Protein AF-A0A7J2HQF1-F1 (afdb_monomer)

Radius of gyration: 16.17 Å; Cα contacts (8 Å, |Δi|>4): 144; chains: 1; bounding box: 38×38×39 Å

Nearest PDB structures (foldseek):
  6wmv-assembly1_A  TM=8.215E-01  e=2.678E-03  Archaeoglobus fulgidus
  5d92-assembly1_A  TM=7.766E-01  e=4.756E-03  Archaeoglobus fulgidus DSM 4304
  6h5a-assembly1_B  TM=7.978E-01  e=8.050E-03  Mycobacterium tuberculosis H37Rv
  6h59-assembly1_A  TM=7.478E-01  e=4.989E-03  Mycobacterium tuberculosis H37Rv
  6h53-assembly1_A  TM=6.686E-01  e=1.238E-02  Mycobacterium tuberculosis H37Rv

Sequence (162 aa):
MLSRMRKVIYKHIDPLIGAVARMIPYPNIITILGLIFAIILAIISKLSTNYVLILVLYVLSAVADIMDGAVARRLEKTSVKGSFLDSICDRISDILYVFVLLNIGILGIDELMLIIMGTYLISYTRAKAESLGISMESIGLMERAERTLVILIMIILKMILI

pLDDT: mean 93.3, std 7.55, range [60.88, 98.75]

Solvent-accessible surface area (backbone atoms only — not comparable to full-atom values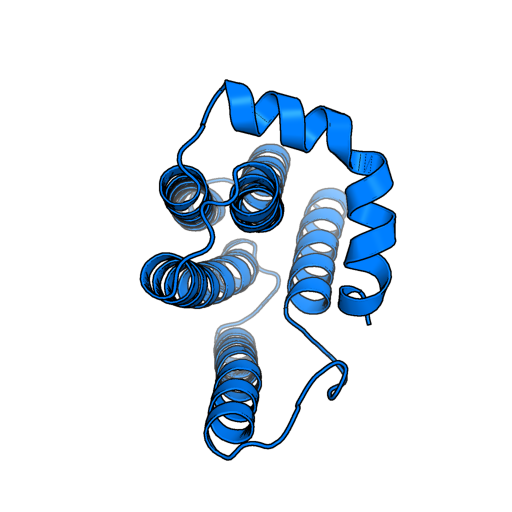): 8782 Å² total; per-residue (Å²): 108,66,74,77,44,45,69,62,52,47,66,74,44,39,70,55,44,53,51,47,34,72,77,53,78,46,32,66,56,35,38,52,51,15,37,51,29,28,52,52,30,36,55,44,29,63,77,48,87,56,49,67,61,41,50,51,30,48,50,51,17,58,48,24,58,59,40,18,61,48,29,14,60,74,68,72,61,72,45,72,69,52,56,52,49,47,53,53,43,48,58,52,34,54,48,31,57,53,48,28,37,38,49,68,66,77,39,56,72,69,58,44,52,52,52,49,50,50,56,48,51,56,56,48,54,46,56,52,36,46,74,70,73,39,85,53,83,85,65,74,97,70,54,70,68,55,52,53,50,50,52,52,50,53,53,53,50,52,57,73,77,106

Secondary structure (DSSP, 8-state):
-HHHHHHHHHHHHHHHHHHHHHH---HHHHHHHHHHHHHHHHHHHHH---HHHHHHHHHHHHHHHHHH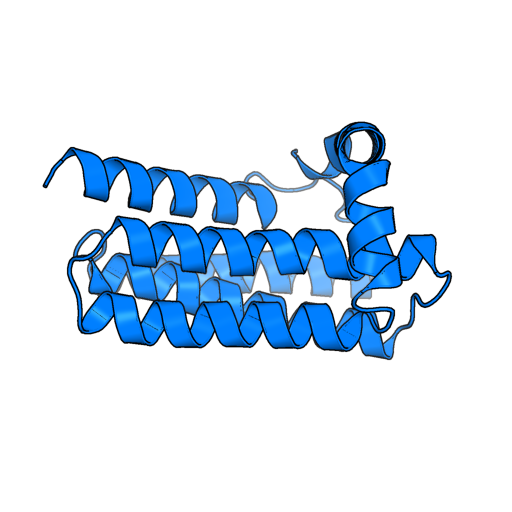HHHHHHTT---HHHHHHHHHHHHHHHHHHHHHHHHTTSS-HHHHHHHHHHHHHHHHHHHHHHHTT---TT-SS--HHHHHHHHHHHHHHHHH--

Mean predicted aligned error: 3.7 Å

Foldseek 3Di:
DVLVCLVVVCVVCVVVLVVCCVVPVALLVLLVVLLVLLVVLLVCLQVDPPLVSNLVSLVSSVVSLSNSVSSCVVNVNDDPVSVVSSLVSLLSSLLSLLSSCVSLPNDDPVVSVVSNVVSVCVSVVQVVCVVVVHHCVPPDDDDSVNSSVVSSVSSVVSNVVD

Structure (mmCIF, N/CA/C/O backbone):
data_AF-A0A7J2HQF1-F1
#
_entry.id   AF-A0A7J2HQF1-F1
#
loop_
_atom_site.group_PDB
_atom_site.id
_atom_site.type_symbol
_atom_site.label_atom_id
_atom_site.label_alt_id
_atom_site.label_comp_id
_atom_site.label_asym_id
_atom_site.label_entity_id
_atom_site.label_seq_id
_atom_site.pdbx_PDB_ins_code
_atom_site.Cartn_x
_atom_site.Cartn_y
_atom_site.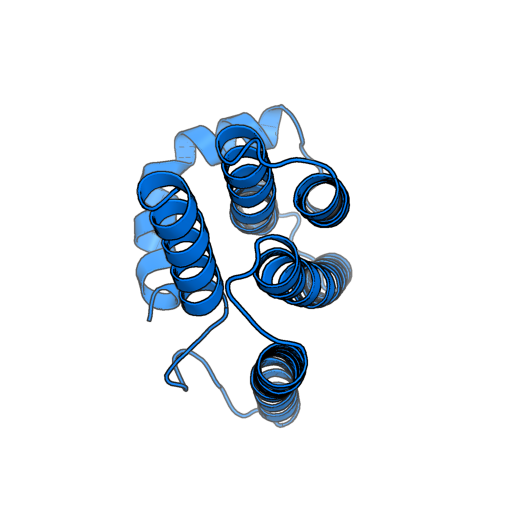Cartn_z
_atom_site.occupancy
_atom_site.B_iso_or_equiv
_atom_site.auth_seq_id
_atom_site.auth_comp_id
_atom_site.auth_asym_id
_atom_site.auth_atom_id
_atom_site.pdbx_PDB_model_nu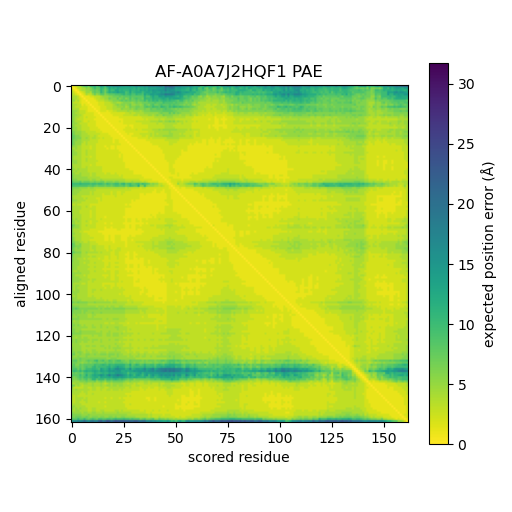m
ATOM 1 N N . MET A 1 1 ? -6.905 -9.315 -10.953 1.00 60.88 1 MET A N 1
ATOM 2 C CA . MET A 1 1 ? -7.981 -8.820 -11.863 1.00 60.88 1 MET A CA 1
ATOM 3 C C . MET A 1 1 ? -7.826 -7.323 -12.132 1.00 60.88 1 MET A C 1
ATOM 5 O O . MET A 1 1 ? -7.907 -6.895 -13.283 1.00 60.88 1 MET A O 1
ATOM 9 N N . LEU A 1 2 ? -7.511 -6.538 -11.097 1.00 66.06 2 LEU A N 1
ATOM 10 C CA . LEU A 1 2 ? -7.183 -5.109 -11.208 1.00 66.06 2 LEU A CA 1
ATOM 11 C C . LEU A 1 2 ? -5.873 -4.843 -11.972 1.00 66.06 2 LEU A C 1
ATOM 13 O O . LEU A 1 2 ? -5.746 -3.829 -12.660 1.00 66.06 2 LEU A O 1
ATOM 17 N N . SER A 1 3 ? -4.931 -5.787 -11.940 1.00 66.25 3 SER A N 1
ATOM 18 C CA . SER A 1 3 ? -3.686 -5.763 -12.724 1.00 66.25 3 SER A CA 1
ATOM 19 C C . SER A 1 3 ? -3.914 -5.547 -14.228 1.00 66.25 3 SER A C 1
ATOM 21 O O . SER A 1 3 ? -3.190 -4.772 -14.855 1.00 66.25 3 SER A O 1
ATOM 23 N N . ARG A 1 4 ? -4.977 -6.129 -14.802 1.00 69.50 4 ARG A N 1
ATOM 24 C CA . ARG A 1 4 ? -5.353 -5.954 -16.220 1.00 69.50 4 ARG A CA 1
ATOM 25 C C . ARG A 1 4 ? -5.863 -4.547 -16.534 1.00 69.50 4 ARG A C 1
ATOM 27 O O . ARG A 1 4 ? -5.687 -4.055 -17.647 1.00 69.50 4 ARG A O 1
ATOM 34 N N . MET A 1 5 ? -6.452 -3.874 -15.547 1.00 74.81 5 MET A N 1
ATOM 35 C CA . MET A 1 5 ? -6.968 -2.510 -15.681 1.00 74.81 5 MET A CA 1
ATOM 36 C C . MET A 1 5 ? -5.880 -1.445 -15.506 1.00 74.81 5 MET A C 1
ATOM 38 O O . MET A 1 5 ? -6.120 -0.282 -15.826 1.00 74.81 5 MET A O 1
ATOM 42 N N . ARG A 1 6 ? -4.669 -1.819 -15.064 1.00 77.81 6 ARG A N 1
ATOM 43 C CA . ARG A 1 6 ? -3.563 -0.889 -14.773 1.00 77.81 6 ARG A CA 1
ATOM 44 C C . ARG A 1 6 ? -3.281 0.082 -15.921 1.00 77.81 6 ARG A C 1
ATOM 46 O O . ARG A 1 6 ? -3.139 1.274 -15.678 1.00 77.81 6 ARG A O 1
ATOM 53 N N . LYS A 1 7 ? -3.264 -0.399 -17.171 1.00 78.19 7 LYS A N 1
ATOM 54 C CA . LYS A 1 7 ? -3.051 0.451 -18.362 1.00 78.19 7 LYS A CA 1
ATOM 55 C C . LYS A 1 7 ? -4.144 1.512 -18.521 1.00 78.19 7 LYS A C 1
ATOM 57 O O . LYS A 1 7 ? -3.844 2.665 -18.816 1.00 78.19 7 LYS A O 1
ATOM 62 N N . VAL A 1 8 ? -5.402 1.126 -18.305 1.00 83.00 8 VAL A N 1
ATOM 63 C CA . VAL A 1 8 ? -6.553 2.035 -18.394 1.00 83.00 8 VAL A CA 1
ATOM 64 C C . VAL A 1 8 ? -6.503 3.056 -17.263 1.00 83.00 8 VAL A C 1
ATOM 66 O O . VAL A 1 8 ? -6.653 4.247 -17.521 1.00 83.00 8 VAL A O 1
ATOM 69 N N . ILE A 1 9 ? -6.231 2.614 -16.033 1.00 83.38 9 ILE A N 1
ATOM 70 C CA . ILE A 1 9 ? -6.111 3.489 -14.861 1.00 83.38 9 ILE A CA 1
ATOM 71 C C . ILE A 1 9 ? -5.013 4.526 -15.098 1.00 83.38 9 ILE A C 1
ATOM 73 O O . ILE A 1 9 ? -5.267 5.721 -14.978 1.00 83.38 9 ILE A O 1
ATOM 77 N N . TYR A 1 10 ? -3.825 4.089 -15.523 1.00 86.00 10 TYR A N 1
ATOM 78 C CA . TYR A 1 10 ? -2.675 4.967 -15.757 1.00 86.00 10 TYR A CA 1
ATOM 79 C C . TYR A 1 10 ? -2.941 6.034 -16.805 1.00 86.00 10 TYR A C 1
ATOM 81 O O . TYR A 1 10 ? -2.519 7.166 -16.617 1.00 86.00 10 TYR A O 1
ATOM 89 N N . LYS A 1 11 ? -3.707 5.717 -17.852 1.00 87.31 11 LYS A N 1
ATOM 90 C CA . LYS A 1 11 ? -4.120 6.717 -18.839 1.00 87.31 11 LYS A CA 1
ATOM 91 C C . LYS A 1 11 ? -4.944 7.850 -18.213 1.00 87.31 11 LYS A C 1
ATOM 93 O O . LYS A 1 11 ? -4.767 9.000 -18.593 1.00 87.31 11 LYS A O 1
ATOM 98 N N . HIS A 1 12 ? -5.826 7.538 -17.264 1.00 90.31 12 HIS A N 1
ATOM 99 C CA . HIS A 1 12 ? -6.674 8.542 -16.613 1.00 90.31 12 HIS A CA 1
ATOM 100 C C . HIS A 1 12 ? -5.917 9.356 -15.559 1.00 90.31 12 HIS A C 1
ATOM 102 O O . HIS A 1 12 ? -6.197 10.539 -15.386 1.00 90.31 12 HIS A O 1
ATOM 108 N N . ILE A 1 13 ? -4.942 8.747 -14.879 1.00 91.56 13 ILE A N 1
ATOM 109 C CA . ILE A 1 13 ? -4.143 9.419 -13.843 1.00 91.56 13 ILE A CA 1
ATOM 110 C C . ILE A 1 13 ? -2.803 9.966 -14.363 1.00 91.56 13 ILE A C 1
ATOM 112 O O . ILE A 1 13 ? -2.002 10.454 -13.569 1.00 91.56 13 ILE A O 1
ATOM 116 N N . ASP A 1 14 ? -2.541 9.929 -15.673 1.00 93.06 14 ASP A N 1
ATOM 117 C CA . ASP A 1 14 ? -1.268 10.376 -16.262 1.00 93.06 14 ASP A CA 1
ATOM 118 C C . ASP A 1 14 ? -0.878 11.823 -15.901 1.00 93.06 14 ASP A C 1
ATOM 120 O O . ASP A 1 14 ? 0.284 12.047 -15.545 1.00 93.06 14 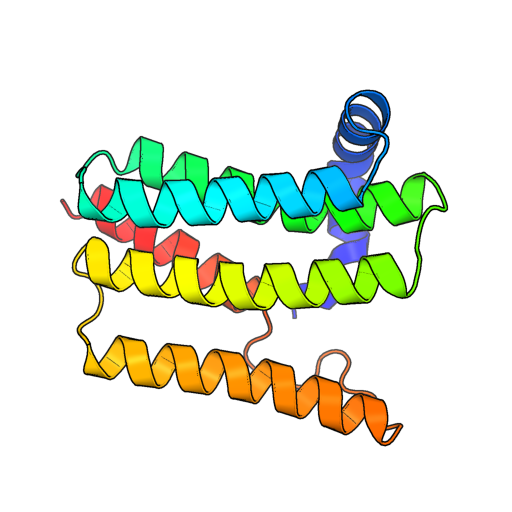ASP A O 1
ATOM 124 N N . PRO A 1 15 ? -1.806 12.806 -15.880 1.00 94.81 15 PRO A N 1
ATOM 125 C CA . PRO A 1 15 ? -1.474 14.163 -15.446 1.00 94.81 15 PRO A CA 1
ATOM 126 C C . PRO A 1 15 ? -0.958 14.211 -14.003 1.00 94.81 15 PRO A C 1
ATOM 128 O O . PRO A 1 15 ? -0.017 14.951 -13.705 1.00 94.81 15 PRO A O 1
ATOM 131 N N . LEU A 1 16 ? -1.539 13.388 -13.121 1.00 94.62 16 LEU A N 1
ATOM 132 C CA . LEU A 1 16 ? -1.128 13.272 -11.725 1.00 94.62 16 LEU A CA 1
ATOM 133 C C . LEU A 1 16 ? 0.241 12.597 -11.613 1.00 94.62 16 LEU A C 1
ATOM 135 O O . LEU A 1 16 ? 1.110 13.122 -10.922 1.00 94.62 16 LEU A O 1
ATOM 139 N N . ILE A 1 17 ? 0.472 11.505 -12.351 1.00 95.56 17 ILE A N 1
ATOM 140 C CA . ILE A 1 17 ? 1.791 10.855 -12.426 1.00 95.56 17 ILE A CA 1
ATOM 141 C C . ILE A 1 17 ? 2.844 11.874 -12.883 1.00 95.56 17 ILE A C 1
ATOM 143 O O . ILE A 1 17 ? 3.923 11.956 -12.300 1.00 95.56 17 ILE A O 1
ATOM 147 N N . GLY A 1 18 ? 2.532 12.692 -13.893 1.00 95.75 18 GLY A N 1
ATOM 148 C CA . GLY A 1 18 ? 3.414 13.753 -14.372 1.00 95.75 18 GLY A CA 1
ATOM 149 C C . GLY A 1 18 ? 3.685 14.843 -13.332 1.00 95.75 18 GLY A C 1
ATOM 150 O O . GLY A 1 18 ? 4.814 15.320 -13.238 1.00 95.75 18 GLY A O 1
ATOM 151 N N . ALA A 1 19 ? 2.684 15.232 -12.539 1.00 96.62 19 ALA A N 1
ATOM 152 C CA . ALA A 1 19 ? 2.858 16.190 -11.448 1.00 96.62 19 ALA A CA 1
ATOM 153 C C . ALA A 1 19 ? 3.760 15.634 -10.337 1.00 96.62 19 ALA A C 1
ATOM 155 O O . ALA A 1 19 ? 4.731 16.290 -9.958 1.00 96.62 19 ALA A O 1
ATOM 156 N N . VAL A 1 20 ? 3.504 14.401 -9.890 1.00 96.62 20 VAL A N 1
ATOM 157 C CA . VAL A 1 20 ? 4.336 13.722 -8.888 1.00 96.62 20 VAL A CA 1
ATOM 158 C C . VAL A 1 20 ? 5.759 13.538 -9.408 1.00 96.62 20 VAL A C 1
ATOM 160 O O . VAL A 1 20 ? 6.700 13.848 -8.689 1.00 96.62 20 VAL A O 1
ATOM 163 N N . ALA A 1 21 ? 5.941 13.136 -10.669 1.00 96.75 21 ALA A N 1
ATOM 164 C CA . ALA A 1 21 ? 7.262 12.971 -11.276 1.00 96.75 21 ALA A CA 1
ATOM 165 C C . ALA A 1 21 ? 8.084 14.272 -11.302 1.00 96.75 21 ALA A C 1
ATOM 167 O O . ALA A 1 21 ? 9.308 14.218 -11.203 1.00 96.75 21 ALA A O 1
ATOM 168 N N . ARG A 1 22 ? 7.429 15.437 -11.422 1.00 96.81 22 ARG A N 1
ATOM 169 C CA . ARG A 1 22 ? 8.098 16.745 -11.323 1.00 96.81 22 ARG A CA 1
ATOM 170 C C . ARG A 1 22 ? 8.482 17.093 -9.886 1.00 96.81 22 ARG A C 1
ATOM 172 O O . ARG A 1 22 ? 9.549 17.657 -9.676 1.00 96.81 22 ARG A O 1
ATOM 179 N N . MET A 1 23 ? 7.626 16.776 -8.915 1.00 96.81 23 MET A N 1
ATOM 180 C CA . MET A 1 23 ? 7.867 17.087 -7.500 1.00 96.81 23 MET A CA 1
ATOM 181 C C . MET A 1 23 ? 8.869 16.126 -6.844 1.00 96.81 23 MET A C 1
ATOM 183 O O . MET A 1 23 ? 9.718 16.555 -6.069 1.00 96.81 23 MET A O 1
ATOM 187 N N . ILE A 1 24 ? 8.778 14.831 -7.154 1.00 96.62 24 ILE A N 1
ATOM 188 C CA . ILE A 1 24 ? 9.589 13.751 -6.583 1.00 96.62 24 ILE A CA 1
ATOM 189 C C . ILE A 1 24 ? 10.130 12.886 -7.739 1.00 96.62 24 ILE A C 1
ATOM 191 O O . ILE A 1 24 ? 9.575 11.832 -8.052 1.00 96.62 24 ILE A O 1
ATOM 195 N N . PRO A 1 25 ? 11.235 13.289 -8.394 1.00 96.00 25 PRO A N 1
ATOM 196 C CA . PRO A 1 25 ? 11.768 12.603 -9.578 1.00 96.00 25 PRO A CA 1
ATOM 197 C C . PRO A 1 25 ? 12.560 11.318 -9.257 1.00 96.00 25 PRO A C 1
ATOM 199 O O . PRO A 1 25 ? 13.280 10.794 -10.117 1.00 96.00 25 PRO A O 1
ATOM 202 N N . TYR A 1 26 ? 12.467 10.820 -8.022 1.00 97.06 26 TYR A N 1
ATOM 203 C CA . TYR A 1 26 ? 13.181 9.649 -7.515 1.00 97.06 26 TYR A CA 1
ATOM 204 C C . TYR A 1 26 ? 12.168 8.599 -7.032 1.00 97.06 26 TYR A C 1
ATOM 206 O O . TYR A 1 26 ? 11.684 8.710 -5.906 1.00 97.06 26 TYR A O 1
ATOM 214 N N . PRO A 1 27 ? 11.855 7.571 -7.844 1.00 97.12 27 PRO A N 1
ATOM 215 C CA . PRO A 1 27 ? 10.840 6.565 -7.517 1.00 97.12 27 PRO A CA 1
ATOM 216 C C . PRO A 1 27 ? 11.037 5.898 -6.155 1.00 97.12 27 PRO A C 1
ATOM 218 O O . PRO A 1 27 ? 10.099 5.815 -5.376 1.00 97.12 27 PRO A O 1
ATOM 221 N N . ASN A 1 28 ? 12.278 5.538 -5.814 1.00 97.94 28 ASN A N 1
ATOM 222 C CA . ASN A 1 28 ? 12.588 4.910 -4.528 1.00 97.94 28 ASN A CA 1
ATOM 223 C C . ASN A 1 28 ? 12.231 5.804 -3.326 1.00 97.94 28 ASN A C 1
ATOM 225 O O . ASN A 1 28 ? 11.934 5.287 -2.257 1.00 97.94 28 ASN A O 1
ATOM 229 N N . ILE A 1 29 ? 12.251 7.137 -3.474 1.00 97.94 29 ILE A N 1
ATOM 230 C CA . ILE A 1 29 ? 11.798 8.044 -2.408 1.00 97.94 29 ILE A CA 1
ATOM 231 C C . ILE A 1 29 ? 10.285 7.909 -2.218 1.00 97.94 29 ILE A C 1
ATOM 233 O O . ILE A 1 29 ? 9.824 7.899 -1.083 1.00 97.94 29 ILE A O 1
ATOM 237 N N . ILE A 1 30 ? 9.520 7.759 -3.302 1.00 98.19 30 ILE A N 1
ATOM 238 C CA . ILE A 1 30 ? 8.067 7.555 -3.245 1.00 98.19 30 ILE A CA 1
ATOM 239 C C . ILE A 1 30 ? 7.751 6.234 -2.528 1.00 98.19 30 ILE A C 1
ATOM 241 O O . ILE A 1 30 ? 6.934 6.241 -1.610 1.00 98.19 30 ILE A O 1
ATOM 245 N N . THR A 1 31 ? 8.466 5.149 -2.849 1.00 98.19 31 THR A N 1
ATOM 246 C CA . THR A 1 31 ? 8.353 3.857 -2.148 1.00 98.19 31 THR A CA 1
ATOM 247 C C . THR A 1 31 ? 8.592 4.007 -0.640 1.00 98.19 31 THR A C 1
ATOM 249 O O . THR A 1 31 ? 7.791 3.562 0.183 1.00 98.19 31 THR A O 1
ATOM 252 N N . ILE A 1 32 ? 9.675 4.692 -0.249 1.00 98.56 32 ILE A N 1
ATOM 253 C CA . ILE A 1 32 ? 10.017 4.908 1.164 1.00 98.56 32 ILE A CA 1
ATOM 254 C C . ILE A 1 32 ? 8.981 5.790 1.871 1.00 98.56 32 ILE A C 1
ATOM 256 O O . ILE A 1 32 ? 8.610 5.495 3.005 1.00 98.56 32 ILE A O 1
ATOM 260 N N . LEU A 1 33 ? 8.474 6.840 1.218 1.00 98.31 33 LEU A N 1
ATOM 261 C CA . LEU A 1 33 ? 7.392 7.665 1.763 1.00 98.31 33 LEU A CA 1
ATOM 262 C C . LEU A 1 33 ? 6.117 6.844 1.979 1.00 98.31 33 LEU A C 1
ATOM 264 O O . LEU A 1 33 ? 5.492 6.963 3.031 1.00 98.31 33 LEU A O 1
ATOM 268 N N . GLY A 1 34 ? 5.771 5.971 1.029 1.00 98.50 34 GLY A N 1
ATOM 269 C CA . GLY A 1 34 ? 4.661 5.030 1.162 1.00 98.50 34 GLY A CA 1
ATOM 270 C C . GLY A 1 34 ? 4.792 4.157 2.409 1.00 98.50 34 GLY A C 1
ATOM 271 O O . GLY A 1 34 ? 3.854 4.073 3.206 1.00 98.50 34 GLY A O 1
ATOM 272 N N . LEU A 1 35 ? 5.980 3.590 2.633 1.00 98.75 35 LEU A N 1
ATOM 273 C CA . LEU A 1 35 ? 6.275 2.796 3.826 1.00 98.75 35 LEU A CA 1
ATOM 274 C C . LEU A 1 35 ? 6.204 3.629 5.117 1.00 98.75 35 LEU A C 1
ATOM 276 O O . LEU A 1 35 ? 5.642 3.173 6.111 1.00 98.75 35 LEU A O 1
ATOM 280 N N . ILE A 1 36 ? 6.730 4.857 5.115 1.00 98.75 36 ILE A N 1
ATOM 281 C CA . ILE A 1 36 ? 6.643 5.765 6.270 1.00 98.75 36 ILE A CA 1
ATOM 282 C C . ILE A 1 36 ? 5.176 6.033 6.627 1.00 98.75 36 ILE A C 1
ATOM 284 O O . ILE A 1 36 ? 4.813 5.943 7.801 1.00 98.75 36 ILE A O 1
ATOM 288 N N . PHE A 1 37 ? 4.313 6.291 5.639 1.00 98.75 37 PHE A N 1
ATOM 289 C CA . PHE A 1 37 ? 2.879 6.450 5.884 1.00 98.75 37 PHE A CA 1
ATOM 290 C C . PHE A 1 37 ? 2.245 5.184 6.472 1.00 98.75 37 PHE A C 1
ATOM 292 O O . PHE A 1 37 ? 1.451 5.306 7.401 1.00 98.75 37 PHE A O 1
ATOM 299 N N . ALA A 1 38 ? 2.624 3.984 6.011 1.00 98.75 38 ALA A N 1
ATOM 300 C CA . ALA A 1 38 ? 2.139 2.722 6.582 1.00 98.75 38 ALA A CA 1
ATOM 301 C C . ALA A 1 38 ? 2.566 2.533 8.049 1.00 98.75 38 ALA A C 1
ATOM 303 O O . ALA A 1 38 ? 1.777 2.074 8.875 1.00 98.75 38 ALA A O 1
ATOM 304 N N . ILE A 1 39 ? 3.800 2.912 8.398 1.00 98.75 39 ILE A N 1
ATOM 305 C CA . ILE A 1 39 ? 4.311 2.833 9.775 1.00 98.75 39 ILE A CA 1
ATOM 306 C C . ILE A 1 39 ? 3.556 3.809 10.681 1.00 98.75 39 ILE A C 1
ATOM 308 O O . ILE A 1 39 ? 3.066 3.415 11.741 1.00 98.75 39 ILE A O 1
ATOM 312 N N . ILE A 1 40 ? 3.425 5.070 10.259 1.00 98.69 40 ILE A N 1
ATOM 313 C CA . ILE A 1 40 ? 2.680 6.086 11.015 1.00 98.69 40 ILE A CA 1
ATOM 314 C C . ILE A 1 40 ? 1.226 5.644 11.179 1.00 98.69 40 ILE A C 1
ATOM 316 O O . ILE A 1 40 ? 0.690 5.717 12.280 1.00 98.69 40 ILE A O 1
ATOM 320 N N . LEU A 1 41 ? 0.606 5.129 10.118 1.00 98.62 41 LEU A N 1
ATOM 321 C CA . LEU A 1 41 ? -0.738 4.566 10.156 1.00 98.62 41 LEU A CA 1
ATOM 322 C C . LEU A 1 41 ? -0.871 3.475 11.229 1.00 98.62 41 LEU A C 1
ATOM 324 O O . LEU A 1 41 ? -1.796 3.530 12.040 1.00 98.62 41 LEU A O 1
ATOM 328 N N . ALA A 1 42 ? 0.040 2.499 11.255 1.00 98.25 42 ALA A N 1
ATOM 329 C CA . ALA A 1 42 ? -0.000 1.414 12.231 1.00 98.25 42 ALA A CA 1
ATOM 330 C C . ALA A 1 42 ? 0.088 1.943 13.672 1.00 98.25 42 ALA A C 1
ATOM 332 O O . ALA A 1 42 ? -0.686 1.514 14.526 1.00 98.25 42 ALA A O 1
ATOM 333 N N . ILE A 1 43 ? 0.951 2.929 13.929 1.00 98.31 43 ILE A N 1
ATOM 334 C CA . ILE A 1 43 ? 1.079 3.573 15.245 1.00 98.31 43 ILE A CA 1
ATOM 335 C C . ILE A 1 43 ? -0.199 4.348 15.602 1.00 98.31 43 ILE A C 1
ATOM 337 O O . ILE A 1 43 ? -0.779 4.139 16.666 1.00 98.31 43 ILE A O 1
ATOM 341 N N . ILE A 1 44 ? -0.674 5.219 14.708 1.00 98.00 44 ILE A N 1
ATOM 342 C CA . ILE A 1 44 ? -1.844 6.078 14.943 1.00 98.00 44 ILE A CA 1
ATOM 343 C C . ILE A 1 44 ? -3.114 5.252 15.144 1.00 98.00 44 ILE A C 1
ATOM 345 O O . ILE A 1 44 ? -3.890 5.564 16.043 1.00 98.00 44 ILE A O 1
ATOM 349 N N . SER A 1 45 ? -3.296 4.172 14.380 1.00 97.50 45 SER A N 1
ATOM 350 C CA . SER A 1 45 ? -4.457 3.281 14.519 1.00 97.50 45 SER A CA 1
ATOM 351 C C . SER A 1 45 ? -4.578 2.642 15.905 1.00 97.50 45 SER A C 1
ATOM 353 O O . SER A 1 45 ? -5.677 2.272 16.304 1.00 97.50 45 SER A O 1
ATOM 355 N N . LYS A 1 46 ? -3.471 2.527 16.654 1.00 96.75 46 LYS A N 1
ATOM 356 C CA . LYS A 1 46 ? -3.474 2.027 18.035 1.00 96.75 46 LYS A CA 1
ATOM 357 C C . LYS A 1 46 ? -3.803 3.110 19.060 1.00 96.75 46 LYS A C 1
ATOM 359 O O . LYS A 1 46 ? -4.363 2.805 20.110 1.00 96.75 46 LYS A O 1
ATOM 364 N N . LEU A 1 47 ? -3.399 4.348 18.785 1.00 96.00 47 LEU A N 1
ATOM 365 C CA . LEU A 1 47 ? -3.434 5.459 19.740 1.00 96.00 47 LEU A CA 1
ATOM 366 C C . LEU A 1 47 ? -4.660 6.363 19.581 1.00 96.00 47 LEU A C 1
ATOM 368 O O . LEU A 1 47 ? -4.949 7.159 20.471 1.00 96.00 47 LEU A O 1
ATOM 372 N N . SER A 1 48 ? -5.356 6.290 18.448 1.00 92.00 48 SER A N 1
ATOM 373 C CA . SER A 1 48 ? -6.428 7.215 18.099 1.00 92.00 48 SER A CA 1
ATOM 374 C C . SER A 1 48 ? -7.608 6.502 17.450 1.00 92.00 48 SER A C 1
ATOM 376 O O . SER A 1 48 ? -7.438 5.572 16.669 1.00 92.00 48 SER A O 1
ATOM 378 N N . THR A 1 49 ? -8.809 7.012 17.717 1.00 91.69 49 THR A N 1
ATOM 379 C CA . THR A 1 49 ? -10.053 6.647 17.025 1.00 91.69 49 THR A CA 1
ATOM 380 C C . THR A 1 49 ? -10.410 7.635 15.910 1.00 91.69 49 THR A C 1
ATOM 382 O O . THR A 1 49 ? -11.528 7.625 15.403 1.00 91.69 49 THR A O 1
ATOM 385 N N . ASN A 1 50 ? -9.484 8.512 15.503 1.00 95.69 50 ASN A N 1
ATOM 386 C CA . ASN A 1 50 ? -9.700 9.403 14.366 1.00 95.69 50 ASN A CA 1
ATOM 387 C C . ASN A 1 50 ? -9.605 8.618 13.046 1.00 95.69 50 ASN A C 1
ATOM 389 O O . ASN A 1 50 ? -8.558 8.564 12.397 1.00 95.69 50 ASN A O 1
ATOM 393 N N . TYR A 1 51 ? -10.724 8.017 12.648 1.00 95.38 51 TYR A N 1
ATOM 394 C CA . TYR A 1 51 ? -10.826 7.197 11.442 1.00 95.38 51 TYR A CA 1
ATOM 395 C C . TYR A 1 51 ? -10.557 7.963 10.147 1.00 95.38 51 TYR A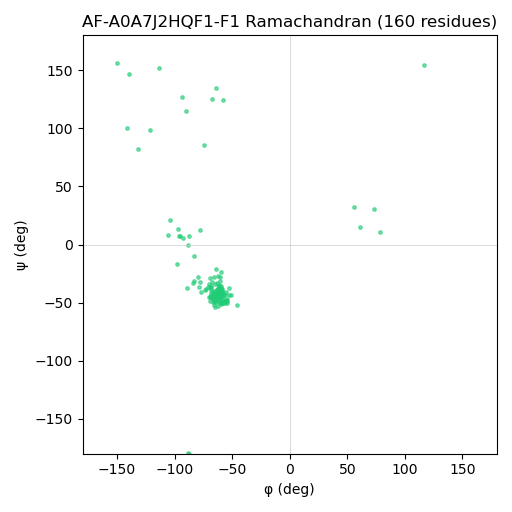 C 1
ATOM 397 O O . TYR A 1 51 ? -10.056 7.370 9.195 1.00 95.38 51 TYR A O 1
ATOM 405 N N . VAL A 1 52 ? -10.806 9.276 10.116 1.00 97.00 52 VAL A N 1
ATOM 406 C CA . VAL A 1 52 ? -10.467 10.111 8.956 1.00 97.00 52 VAL A CA 1
ATOM 407 C C . VAL A 1 52 ? -8.953 10.153 8.765 1.00 97.00 52 VAL A C 1
ATOM 409 O O . VAL A 1 52 ? -8.469 9.933 7.657 1.00 97.00 52 VAL A O 1
ATOM 412 N N . LEU A 1 53 ? -8.188 10.368 9.839 1.00 97.50 53 LEU A N 1
ATOM 413 C CA . LEU A 1 53 ? -6.725 10.364 9.773 1.00 97.50 53 LEU A CA 1
ATOM 414 C C . LEU A 1 53 ? -6.174 8.982 9.387 1.00 97.50 53 LEU A C 1
ATOM 416 O O . LEU A 1 53 ? -5.280 8.897 8.546 1.00 97.50 53 LEU A O 1
ATOM 420 N N . ILE A 1 54 ? -6.727 7.908 9.960 1.00 98.00 54 ILE A N 1
ATOM 421 C CA . ILE A 1 54 ? -6.378 6.519 9.611 1.00 98.00 54 ILE A CA 1
ATOM 422 C C . ILE A 1 54 ? -6.615 6.277 8.113 1.00 98.00 54 ILE A C 1
ATOM 424 O O . ILE A 1 54 ? -5.729 5.791 7.412 1.00 98.00 54 ILE A O 1
ATOM 428 N N . LEU A 1 55 ? -7.781 6.670 7.597 1.00 97.94 55 LEU A N 1
ATOM 429 C CA . LEU A 1 55 ? -8.127 6.511 6.189 1.00 97.94 55 LEU A CA 1
ATOM 430 C C . LEU A 1 55 ? -7.191 7.311 5.274 1.00 97.94 55 LEU A C 1
ATOM 432 O O . LEU A 1 55 ? -6.705 6.779 4.278 1.00 97.94 55 LEU A O 1
ATOM 436 N N . VAL A 1 56 ? -6.896 8.566 5.622 1.00 98.31 56 VAL A N 1
ATOM 437 C CA . VAL A 1 56 ? -5.982 9.419 4.849 1.00 98.31 56 VAL A CA 1
ATOM 438 C C . VAL A 1 56 ? -4.584 8.809 4.790 1.00 98.31 56 VAL A C 1
ATOM 440 O O . VAL A 1 56 ? -4.024 8.695 3.703 1.00 98.31 56 VAL A O 1
ATOM 443 N N . LEU A 1 57 ? -4.025 8.369 5.920 1.00 98.56 57 LEU A N 1
ATOM 444 C CA . LEU A 1 57 ? -2.694 7.751 5.952 1.00 98.56 57 LEU A CA 1
ATOM 445 C C . LEU A 1 57 ? -2.647 6.443 5.150 1.00 98.56 57 LEU A C 1
ATOM 447 O O . LEU A 1 57 ? -1.680 6.206 4.423 1.00 98.56 57 LEU A O 1
ATOM 451 N N . TYR A 1 58 ? -3.703 5.628 5.231 1.00 98.56 58 TYR A N 1
ATOM 452 C CA . TYR A 1 58 ? -3.843 4.418 4.424 1.00 98.56 58 TYR A CA 1
ATOM 453 C C . TYR A 1 58 ? -3.837 4.729 2.927 1.00 98.56 58 TYR A C 1
ATOM 455 O O . TYR A 1 58 ? -3.047 4.158 2.176 1.00 98.56 58 TYR A O 1
ATOM 463 N N . VAL A 1 59 ? -4.673 5.677 2.493 1.00 98.25 59 VAL A N 1
ATOM 464 C CA . VAL A 1 59 ? -4.767 6.076 1.084 1.00 98.25 59 VAL A CA 1
ATOM 465 C C . VAL A 1 59 ? -3.455 6.683 0.594 1.00 98.25 59 VAL A C 1
ATOM 467 O O . VAL A 1 59 ? -3.018 6.347 -0.500 1.00 98.25 59 VAL A O 1
ATOM 470 N N . LEU A 1 60 ? -2.790 7.528 1.387 1.00 98.31 60 LEU A N 1
ATOM 471 C CA . LEU A 1 60 ? -1.489 8.096 1.018 1.00 98.31 60 LEU A CA 1
ATOM 472 C C . LEU A 1 60 ? -0.434 7.008 0.798 1.00 98.31 60 LEU A C 1
ATOM 474 O O . LEU A 1 60 ? 0.295 7.054 -0.192 1.00 98.31 60 LEU A O 1
ATOM 478 N N . SER A 1 61 ? -0.383 6.017 1.689 1.00 98.50 61 SER A N 1
ATOM 479 C CA . SER A 1 61 ? 0.524 4.878 1.566 1.00 98.50 61 SER A CA 1
ATOM 480 C C . SER A 1 61 ? 0.222 4.042 0.313 1.00 98.50 61 SER A C 1
ATOM 482 O O . SER A 1 61 ? 1.115 3.814 -0.501 1.00 98.50 61 SER A O 1
ATOM 484 N N . ALA A 1 62 ? -1.046 3.680 0.091 1.00 97.00 62 ALA A N 1
ATOM 485 C CA . ALA A 1 62 ? -1.471 2.888 -1.065 1.00 97.00 62 ALA A CA 1
ATOM 486 C C . ALA A 1 62 ? -1.326 3.638 -2.404 1.00 97.00 62 ALA A C 1
ATOM 488 O O . ALA A 1 62 ? -1.051 3.035 -3.437 1.00 97.00 62 ALA A O 1
ATOM 489 N N . VAL A 1 63 ? -1.501 4.962 -2.420 1.00 95.81 63 VAL A N 1
ATOM 490 C CA . VAL A 1 63 ? -1.286 5.778 -3.623 1.00 95.81 63 VAL A CA 1
ATOM 491 C C . VAL A 1 63 ? 0.203 5.907 -3.935 1.00 95.81 63 VAL A C 1
ATOM 493 O O . VAL A 1 63 ? 0.563 5.856 -5.109 1.00 95.81 63 VAL A O 1
ATOM 496 N N . ALA A 1 64 ? 1.071 6.047 -2.927 1.00 96.88 64 ALA A N 1
ATOM 497 C CA . ALA A 1 64 ? 2.518 6.110 -3.137 1.00 96.88 64 ALA A CA 1
ATOM 498 C C . ALA A 1 64 ? 3.040 4.864 -3.877 1.00 96.88 64 ALA A C 1
ATOM 500 O O . ALA A 1 64 ? 3.773 5.005 -4.852 1.00 96.88 64 ALA A O 1
ATOM 501 N N . ASP A 1 65 ? 2.560 3.684 -3.494 1.00 94.69 65 ASP A N 1
ATOM 502 C CA . ASP A 1 65 ? 2.825 2.402 -4.160 1.00 94.69 65 ASP A CA 1
ATOM 503 C C . ASP A 1 65 ? 2.370 2.351 -5.633 1.00 94.69 65 ASP A C 1
ATOM 505 O O . ASP A 1 65 ? 3.009 1.799 -6.524 1.00 94.69 65 ASP A O 1
ATOM 509 N N . ILE A 1 66 ? 1.237 2.975 -5.951 1.00 92.88 66 ILE A N 1
ATOM 510 C CA . ILE A 1 66 ? 0.794 3.055 -7.348 1.00 92.88 66 ILE A CA 1
ATOM 511 C C . ILE A 1 66 ? 1.706 4.006 -8.139 1.00 92.88 66 ILE A C 1
ATOM 513 O O . ILE A 1 66 ? 1.964 3.777 -9.333 1.00 92.88 66 ILE A O 1
ATOM 517 N N . MET A 1 67 ? 2.151 5.083 -7.484 1.00 95.62 67 MET A N 1
ATOM 518 C CA . MET A 1 67 ? 2.900 6.185 -8.079 1.00 95.62 67 MET A CA 1
ATOM 519 C C . MET A 1 67 ? 4.374 5.861 -8.295 1.00 95.62 67 MET A C 1
ATOM 521 O O . MET A 1 67 ? 4.907 6.289 -9.315 1.00 95.62 67 MET A O 1
ATOM 525 N N . ASP A 1 68 ? 5.040 5.112 -7.420 1.00 96.00 68 ASP A N 1
ATOM 526 C CA . ASP A 1 68 ? 6.481 4.868 -7.537 1.00 96.00 68 ASP A CA 1
ATOM 527 C C . ASP A 1 68 ? 6.849 4.171 -8.858 1.00 96.00 68 ASP A C 1
ATOM 529 O O . ASP A 1 68 ? 7.646 4.691 -9.643 1.00 96.00 68 ASP A O 1
ATOM 533 N N . GLY A 1 69 ? 6.170 3.083 -9.211 1.00 93.88 69 GLY A N 1
ATOM 534 C CA . GLY A 1 69 ? 6.376 2.356 -10.446 1.00 93.88 69 GLY A CA 1
ATOM 535 C C . GLY A 1 69 ? 5.882 3.150 -11.649 1.00 93.88 69 GLY A C 1
ATOM 536 O O . GLY A 1 69 ? 6.453 3.043 -12.737 1.00 93.88 69 GLY A O 1
ATOM 537 N N . ALA A 1 70 ? 4.812 3.938 -11.493 1.00 95.00 70 ALA A N 1
ATOM 538 C CA . ALA A 1 70 ? 4.298 4.788 -12.564 1.00 95.00 70 ALA A CA 1
ATOM 539 C C . ALA A 1 70 ? 5.298 5.896 -12.925 1.00 95.00 70 ALA A C 1
ATOM 541 O O . ALA A 1 70 ? 5.613 6.077 -14.102 1.00 95.00 70 ALA A O 1
ATOM 542 N N . VAL A 1 71 ? 5.863 6.565 -11.919 1.00 97.06 71 VAL A N 1
ATOM 543 C CA . VAL A 1 71 ? 6.920 7.570 -12.067 1.00 97.06 71 VAL A CA 1
ATOM 544 C C . VAL A 1 71 ? 8.203 6.926 -12.591 1.00 97.06 71 VAL A C 1
ATOM 546 O O . VAL A 1 71 ? 8.820 7.478 -13.499 1.00 97.06 71 VAL A O 1
ATOM 549 N N . ALA A 1 72 ? 8.580 5.736 -12.108 1.00 97.25 72 ALA A N 1
ATOM 550 C CA . ALA A 1 72 ? 9.744 5.004 -12.611 1.00 97.25 72 ALA A CA 1
ATOM 551 C C . ALA A 1 72 ? 9.639 4.708 -14.109 1.00 97.25 72 ALA A C 1
ATOM 553 O O . ALA A 1 72 ? 10.600 4.928 -14.838 1.00 97.25 72 ALA A O 1
ATOM 554 N N . ARG A 1 73 ? 8.474 4.248 -14.583 1.00 95.31 73 ARG A N 1
ATOM 555 C CA . ARG A 1 73 ? 8.234 4.008 -16.014 1.00 95.31 73 ARG A CA 1
ATOM 556 C C . ARG A 1 73 ? 8.218 5.302 -16.815 1.00 95.31 73 ARG A C 1
ATOM 558 O O . ARG A 1 73 ? 8.832 5.356 -17.870 1.00 95.31 73 ARG A O 1
ATOM 565 N N . ARG A 1 74 ? 7.549 6.342 -16.308 1.00 95.19 74 ARG A N 1
ATOM 566 C CA . ARG A 1 74 ? 7.452 7.640 -16.988 1.00 95.19 74 ARG A CA 1
ATOM 567 C C . ARG A 1 74 ? 8.814 8.310 -17.172 1.00 95.19 74 ARG A C 1
ATOM 569 O O . ARG A 1 74 ? 9.032 8.955 -18.187 1.00 95.19 74 ARG A O 1
ATOM 576 N N . LEU A 1 75 ? 9.693 8.196 -16.179 1.00 96.56 75 LEU A N 1
ATOM 577 C CA . LEU A 1 75 ? 11.029 8.794 -16.193 1.00 96.56 75 LEU A CA 1
ATOM 578 C C . LEU A 1 75 ? 12.113 7.846 -16.728 1.00 96.56 75 LEU A C 1
ATOM 580 O O . LEU A 1 75 ? 13.286 8.188 -16.629 1.00 96.56 75 LEU A O 1
ATOM 584 N N . GLU A 1 76 ? 11.746 6.655 -17.215 1.00 96.94 76 GLU A N 1
ATOM 585 C CA . GLU A 1 76 ? 12.688 5.619 -17.672 1.00 96.94 76 GLU A CA 1
ATOM 586 C C . GLU A 1 76 ? 13.730 5.216 -16.601 1.00 96.94 76 GLU A C 1
ATOM 588 O O . GLU A 1 76 ? 14.863 4.846 -16.891 1.00 96.94 76 GLU A O 1
ATOM 593 N N . LYS A 1 77 ? 13.335 5.258 -15.321 1.00 96.69 77 LYS A N 1
ATOM 594 C CA . LYS A 1 77 ? 14.163 4.931 -14.143 1.00 96.69 77 LYS A CA 1
ATOM 595 C C . LYS A 1 77 ? 13.853 3.558 -13.534 1.00 96.69 77 LYS A C 1
ATOM 597 O O . LYS A 1 77 ? 14.141 3.315 -12.360 1.00 96.69 77 LYS A O 1
ATOM 602 N N . THR A 1 78 ? 13.240 2.647 -14.287 1.00 96.56 78 THR A N 1
ATOM 603 C CA . THR A 1 78 ? 12.999 1.271 -13.822 1.00 96.56 78 THR A CA 1
ATOM 604 C C . THR A 1 78 ? 14.322 0.537 -13.597 1.00 96.56 78 THR A C 1
ATOM 606 O O . THR A 1 78 ? 15.209 0.594 -14.443 1.00 96.56 78 THR A O 1
ATOM 609 N N . SER A 1 79 ? 14.470 -0.173 -12.474 1.00 96.81 79 SER A N 1
ATOM 610 C CA . SER A 1 79 ? 15.700 -0.913 -12.157 1.00 96.81 79 SER A CA 1
ATOM 611 C C . SER A 1 79 ? 15.430 -2.152 -11.303 1.00 96.81 79 SER A C 1
ATOM 613 O O . SER A 1 79 ? 14.454 -2.193 -10.554 1.00 96.81 79 SER A O 1
ATOM 615 N N . VAL A 1 80 ? 16.333 -3.139 -11.361 1.00 96.19 80 VAL A N 1
ATOM 616 C CA . VAL A 1 80 ? 16.261 -4.364 -10.536 1.00 96.19 80 VAL A CA 1
ATOM 617 C C . VAL A 1 80 ? 16.299 -4.028 -9.044 1.00 96.19 80 VAL A C 1
ATOM 619 O O . VAL A 1 80 ? 15.496 -4.540 -8.272 1.00 96.19 80 VAL A O 1
ATOM 622 N N . LYS A 1 81 ? 17.189 -3.111 -8.635 1.00 96.69 81 LYS A N 1
ATOM 623 C CA . LYS A 1 81 ? 17.284 -2.657 -7.238 1.00 96.69 81 LYS A CA 1
ATOM 624 C C . LYS A 1 81 ? 16.000 -1.969 -6.769 1.00 96.69 81 LYS A C 1
ATOM 626 O O . LYS A 1 81 ? 15.562 -2.223 -5.655 1.00 96.69 81 LYS A O 1
ATOM 631 N N . GLY A 1 82 ? 15.401 -1.123 -7.612 1.00 96.56 82 GLY A N 1
ATOM 632 C CA . GLY A 1 82 ? 14.125 -0.469 -7.312 1.00 96.56 82 GLY A CA 1
ATOM 633 C C . GLY A 1 82 ? 12.990 -1.479 -7.167 1.00 96.56 82 GLY A C 1
ATOM 634 O O . GLY A 1 82 ? 12.285 -1.451 -6.172 1.00 96.56 82 GLY A O 1
ATOM 635 N N . SER A 1 83 ? 12.883 -2.435 -8.096 1.00 95.12 83 SER A N 1
ATOM 636 C CA . SER A 1 83 ? 11.878 -3.504 -8.030 1.00 95.12 83 SER A CA 1
ATOM 637 C C . SER A 1 83 ? 12.032 -4.394 -6.790 1.00 95.12 83 SER A C 1
ATOM 639 O O . SER A 1 83 ? 11.033 -4.832 -6.224 1.00 95.12 83 SER A O 1
ATOM 641 N N . PHE A 1 84 ? 13.267 -4.643 -6.345 1.00 96.19 84 PHE A N 1
ATOM 642 C CA . PHE A 1 84 ? 13.540 -5.361 -5.100 1.00 96.19 84 PHE A CA 1
ATOM 643 C C . PHE A 1 84 ? 13.133 -4.554 -3.858 1.00 96.19 84 PHE A C 1
ATOM 645 O O . PHE A 1 84 ? 12.528 -5.110 -2.944 1.00 96.19 84 PHE A O 1
ATOM 652 N N . LEU A 1 85 ? 13.437 -3.252 -3.830 1.00 97.50 85 LEU A N 1
ATOM 653 C CA . LEU A 1 85 ? 13.050 -2.358 -2.737 1.00 97.50 85 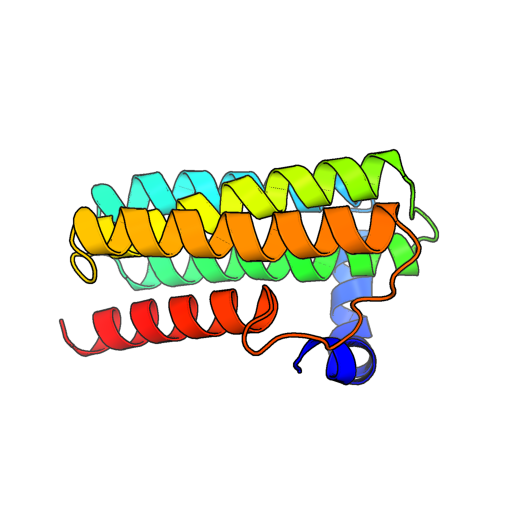LEU A CA 1
ATOM 654 C C . LEU A 1 85 ? 11.526 -2.246 -2.611 1.00 97.50 85 LEU A C 1
ATOM 656 O O . LEU A 1 85 ? 11.002 -2.510 -1.535 1.00 97.50 85 LEU A O 1
ATOM 660 N N . ASP A 1 86 ? 10.851 -1.915 -3.714 1.00 96.44 86 ASP A N 1
ATOM 661 C CA . ASP A 1 86 ? 9.389 -1.893 -3.871 1.00 96.44 86 ASP A CA 1
ATOM 662 C C . ASP A 1 86 ? 8.771 -3.167 -3.293 1.00 96.44 86 ASP A C 1
ATOM 664 O O . ASP A 1 86 ? 8.004 -3.160 -2.334 1.00 96.44 86 ASP A O 1
ATOM 668 N N . SER A 1 87 ? 9.305 -4.299 -3.739 1.00 94.75 87 SER A N 1
ATOM 669 C CA . SER A 1 87 ? 8.923 -5.604 -3.243 1.00 94.75 87 SER A CA 1
ATOM 670 C C . SER A 1 87 ? 9.033 -5.774 -1.718 1.00 94.75 87 SER A C 1
ATOM 672 O O . SER A 1 87 ? 8.126 -6.307 -1.080 1.00 94.75 87 SER A O 1
ATOM 674 N N . ILE A 1 88 ? 10.133 -5.359 -1.094 1.00 96.56 88 ILE A N 1
ATOM 675 C CA . ILE A 1 88 ? 10.269 -5.463 0.366 1.00 96.56 88 ILE A CA 1
ATOM 676 C C . ILE A 1 88 ? 9.280 -4.525 1.068 1.00 96.56 88 ILE A C 1
ATOM 678 O O . ILE A 1 88 ? 8.595 -4.945 2.004 1.00 96.56 88 ILE A O 1
ATOM 682 N N . CYS A 1 89 ? 9.191 -3.276 0.614 1.00 97.94 89 CYS A N 1
ATOM 683 C CA . CYS A 1 89 ? 8.318 -2.261 1.196 1.00 97.94 89 CYS A CA 1
ATOM 684 C C . CYS A 1 89 ? 6.838 -2.655 1.116 1.00 97.94 89 CYS A C 1
ATOM 686 O O . CYS A 1 89 ? 6.110 -2.441 2.086 1.00 97.94 89 CYS A O 1
ATOM 688 N N . ASP A 1 90 ? 6.421 -3.312 0.036 1.00 95.94 90 ASP A N 1
ATOM 689 C CA . ASP A 1 90 ? 5.085 -3.883 -0.130 1.00 95.94 90 ASP A CA 1
ATOM 690 C C . ASP A 1 90 ? 4.748 -4.887 0.954 1.00 95.94 90 ASP A C 1
ATOM 692 O O . ASP A 1 90 ? 3.685 -4.829 1.561 1.00 95.94 90 ASP A O 1
ATOM 696 N N . ARG A 1 91 ? 5.667 -5.818 1.216 1.00 95.94 91 ARG A N 1
ATOM 697 C CA . ARG A 1 91 ? 5.438 -6.918 2.157 1.00 95.94 91 ARG A CA 1
ATOM 698 C C . ARG A 1 91 ? 5.348 -6.399 3.585 1.00 95.94 91 ARG A C 1
ATOM 700 O O . ARG A 1 91 ? 4.554 -6.909 4.372 1.00 95.94 91 ARG A O 1
ATOM 707 N N . ILE A 1 92 ? 6.139 -5.377 3.907 1.00 97.88 92 ILE A N 1
ATOM 708 C CA . ILE A 1 92 ? 6.063 -4.699 5.201 1.00 97.88 92 ILE A CA 1
ATOM 709 C C . ILE A 1 92 ? 4.751 -3.910 5.298 1.00 97.88 92 ILE A C 1
ATOM 711 O O . ILE A 1 92 ? 4.028 -4.068 6.279 1.00 97.88 92 ILE A O 1
ATOM 715 N N . SER A 1 93 ? 4.408 -3.115 4.281 1.00 98.12 93 SER A N 1
ATOM 716 C CA . SER A 1 93 ? 3.173 -2.318 4.257 1.00 98.12 93 SER A CA 1
ATOM 717 C C . SER A 1 93 ? 1.923 -3.193 4.354 1.00 98.12 93 SER A C 1
ATOM 719 O O . SER A 1 93 ? 1.044 -2.895 5.156 1.00 98.12 93 SER A O 1
ATOM 721 N N . ASP A 1 94 ? 1.874 -4.318 3.637 1.00 96.81 94 ASP A N 1
ATOM 722 C CA . ASP A 1 94 ? 0.771 -5.280 3.694 1.00 96.81 94 ASP A CA 1
ATOM 723 C C . ASP A 1 94 ? 0.568 -5.825 5.124 1.00 96.81 94 ASP A C 1
ATOM 725 O O . ASP A 1 94 ? -0.569 -5.900 5.593 1.00 96.81 94 ASP A O 1
ATOM 729 N N . ILE A 1 95 ? 1.644 -6.156 5.857 1.00 97.06 95 ILE A N 1
ATOM 730 C CA . ILE A 1 95 ? 1.536 -6.564 7.272 1.00 97.06 95 ILE A CA 1
ATOM 731 C C . ILE A 1 95 ? 0.981 -5.420 8.118 1.00 97.06 95 ILE A C 1
ATOM 733 O O . ILE A 1 95 ? 0.074 -5.634 8.923 1.00 97.06 95 ILE A O 1
ATOM 737 N N . LEU A 1 96 ? 1.523 -4.211 7.952 1.00 98.38 96 LEU A N 1
ATOM 738 C CA . LEU A 1 96 ? 1.109 -3.043 8.727 1.00 98.38 96 LEU A CA 1
ATOM 739 C C . LEU A 1 96 ? -0.370 -2.713 8.488 1.00 98.38 96 LEU A C 1
ATOM 741 O O . LEU A 1 96 ? -1.090 -2.412 9.436 1.00 98.38 96 LEU A O 1
ATOM 745 N N . TYR A 1 97 ? -0.853 -2.845 7.254 1.00 98.12 97 TYR A N 1
ATOM 746 C CA . TYR A 1 97 ? -2.262 -2.668 6.906 1.00 98.12 97 TYR A CA 1
ATOM 747 C C . TYR A 1 97 ? -3.170 -3.691 7.589 1.00 98.12 97 TYR A C 1
ATOM 749 O O . TYR A 1 97 ? -4.237 -3.334 8.082 1.00 98.12 97 TYR A O 1
ATOM 757 N N . VAL A 1 98 ? -2.756 -4.956 7.658 1.00 97.56 98 VAL A N 1
ATOM 758 C CA . VAL A 1 98 ? -3.518 -5.991 8.374 1.00 97.56 98 VAL A CA 1
ATOM 759 C C . VAL A 1 98 ? -3.473 -5.738 9.888 1.00 97.56 98 VAL A C 1
ATOM 761 O O . VAL A 1 98 ? -4.484 -5.890 10.570 1.00 97.56 98 VAL A O 1
ATOM 764 N N . PHE A 1 99 ? -2.344 -5.254 10.414 1.00 97.62 99 PHE A N 1
ATOM 765 C CA . PHE A 1 99 ? -2.201 -4.867 11.820 1.00 97.62 99 PHE A CA 1
ATOM 766 C C . PHE A 1 99 ? -3.124 -3.704 12.218 1.00 97.62 99 PHE A C 1
ATOM 768 O O . PHE A 1 99 ? -3.652 -3.683 13.329 1.00 97.62 99 PHE A O 1
ATOM 775 N N . VAL A 1 100 ? -3.398 -2.769 11.305 1.00 98.06 100 VAL A N 1
ATOM 776 C CA . VAL A 1 100 ? -4.389 -1.701 11.526 1.00 98.06 100 VAL A CA 1
ATOM 777 C C . VAL A 1 100 ? -5.770 -2.281 11.814 1.00 98.06 100 VAL A C 1
ATOM 779 O O . VAL A 1 100 ? -6.447 -1.782 12.708 1.00 98.06 100 VAL A O 1
ATOM 782 N N . LEU A 1 101 ? -6.175 -3.354 11.124 1.00 97.81 101 LEU A N 1
ATOM 783 C CA . LEU A 1 101 ? -7.473 -4.000 11.350 1.00 97.81 101 LEU A CA 1
ATOM 784 C C . LEU A 1 101 ? -7.582 -4.630 12.749 1.00 97.81 101 LEU A C 1
ATOM 786 O O . LEU A 1 101 ? -8.655 -4.589 13.351 1.00 97.81 101 LEU A O 1
ATOM 790 N N . LEU A 1 102 ? -6.481 -5.157 13.294 1.00 97.69 102 LEU A N 1
ATOM 791 C CA . LEU A 1 102 ? -6.412 -5.567 14.701 1.00 97.69 102 LEU A CA 1
ATOM 792 C C . LEU A 1 102 ? -6.561 -4.352 15.625 1.00 97.69 102 LEU A C 1
ATOM 794 O O . LEU A 1 102 ? -7.371 -4.370 16.549 1.00 97.69 102 LEU A O 1
ATOM 798 N N . ASN A 1 103 ? -5.801 -3.282 15.375 1.00 97.31 103 ASN A N 1
ATOM 799 C CA . ASN A 1 103 ? -5.787 -2.102 16.244 1.00 97.31 103 ASN A CA 1
ATOM 800 C C . ASN A 1 103 ? -7.150 -1.416 16.352 1.00 97.31 103 ASN A C 1
ATOM 802 O O . ASN A 1 103 ? -7.519 -0.980 17.440 1.00 97.31 103 ASN A O 1
ATOM 806 N N . ILE A 1 104 ? -7.908 -1.368 15.255 1.00 96.25 104 ILE A N 1
ATOM 807 C CA . ILE A 1 104 ? -9.255 -0.783 15.231 1.00 96.25 104 ILE A CA 1
ATOM 808 C C . ILE A 1 104 ? -10.358 -1.783 15.617 1.00 96.25 104 ILE A C 1
ATOM 810 O O . ILE A 1 104 ? -11.540 -1.457 15.524 1.00 96.25 104 ILE A O 1
ATOM 814 N N . GLY A 1 105 ? -10.000 -2.992 16.060 1.00 95.44 105 GLY A N 1
ATOM 815 C CA . GLY A 1 105 ? -10.935 -3.979 16.606 1.00 95.44 105 GLY A CA 1
ATOM 816 C C . GLY A 1 105 ? -11.838 -4.647 15.567 1.00 95.44 105 GLY A C 1
ATOM 817 O O . GLY A 1 105 ? -12.984 -4.965 15.873 1.00 95.44 105 GLY A O 1
ATOM 818 N N . ILE A 1 106 ? -11.359 -4.804 14.331 1.00 96.25 106 ILE A N 1
ATOM 819 C CA . ILE A 1 106 ? -12.036 -5.585 13.284 1.00 96.25 106 ILE A CA 1
ATOM 820 C C . ILE A 1 106 ? -11.607 -7.054 13.335 1.00 96.25 106 ILE A C 1
ATOM 822 O O . ILE A 1 106 ? -12.427 -7.934 13.091 1.00 96.25 106 ILE A O 1
ATOM 826 N N . LEU A 1 107 ? -10.331 -7.315 13.630 1.00 97.19 107 LEU A N 1
ATOM 827 C CA . LEU A 1 107 ? -9.763 -8.662 13.711 1.00 97.19 107 LEU A CA 1
ATOM 828 C C . LEU A 1 107 ? -9.345 -8.999 15.143 1.00 97.19 107 LEU A C 1
ATOM 830 O O . LEU A 1 107 ? -8.943 -8.108 15.893 1.00 97.19 107 LEU A O 1
ATOM 834 N N . GLY A 1 108 ? -9.375 -10.286 15.485 1.00 97.44 108 GLY A N 1
ATOM 835 C CA . GLY A 1 108 ? -8.629 -10.848 16.604 1.00 97.44 108 GLY A CA 1
ATOM 836 C C . GLY A 1 108 ? -7.214 -11.269 16.190 1.00 97.44 108 GLY A C 1
ATOM 837 O O . GLY A 1 108 ? -6.783 -11.096 15.046 1.00 97.44 108 GLY A O 1
ATOM 838 N N . ILE A 1 109 ? -6.457 -11.797 17.155 1.00 96.75 109 ILE A N 1
ATOM 839 C CA . ILE A 1 109 ? -5.065 -12.227 16.942 1.00 96.75 109 ILE A CA 1
ATOM 840 C C . ILE A 1 109 ? -5.005 -13.453 16.019 1.00 96.75 109 ILE A C 1
ATOM 842 O O . ILE A 1 109 ? -4.127 -13.521 15.159 1.00 96.75 109 ILE A O 1
ATOM 846 N N . ASP A 1 110 ? -5.953 -14.382 16.144 1.00 97.19 110 ASP A N 1
ATOM 847 C CA . ASP A 1 110 ? -5.979 -15.601 15.332 1.00 97.19 110 ASP A CA 1
ATOM 848 C C . ASP A 1 110 ? -6.256 -15.276 13.855 1.00 97.19 110 ASP A C 1
ATOM 850 O O . ASP A 1 110 ? -5.544 -15.745 12.961 1.00 97.19 110 ASP A O 1
ATOM 854 N N . GLU A 1 111 ? -7.224 -14.393 13.577 1.00 97.00 111 GLU A N 1
ATOM 855 C CA . GLU A 1 111 ? -7.514 -13.934 12.216 1.00 97.00 111 GLU A CA 1
ATOM 856 C C . GLU A 1 111 ? -6.340 -13.149 11.625 1.00 97.00 111 GLU A C 1
ATOM 858 O O . GLU A 1 111 ? -5.994 -13.341 10.455 1.00 97.00 111 GLU A O 1
ATOM 863 N N . LEU A 1 112 ? -5.690 -12.298 12.429 1.00 96.44 112 LEU A N 1
ATOM 864 C CA . LEU A 1 112 ? -4.486 -11.572 12.024 1.00 96.44 112 LEU A CA 1
ATOM 865 C C . LEU A 1 112 ? -3.395 -12.544 11.548 1.00 96.44 112 LEU A C 1
ATOM 867 O O . LEU A 1 112 ? -2.836 -12.360 10.464 1.00 96.44 112 LEU A O 1
ATOM 871 N N . MET A 1 113 ? -3.100 -13.582 12.336 1.00 96.44 113 MET A N 1
ATOM 872 C CA . MET A 1 113 ? -2.067 -14.567 12.004 1.00 96.44 113 MET A CA 1
ATOM 873 C C . MET A 1 113 ? -2.380 -15.294 10.693 1.00 96.44 113 MET A C 1
ATOM 875 O O . MET A 1 113 ? -1.504 -15.409 9.830 1.00 96.44 113 MET A O 1
ATOM 879 N N . LEU A 1 114 ? -3.629 -15.726 10.503 1.00 96.56 114 LEU A N 1
ATOM 880 C CA . LEU A 1 114 ? -4.063 -16.400 9.277 1.00 96.56 114 LEU A CA 1
ATOM 881 C C . LEU A 1 114 ? -3.956 -15.489 8.047 1.00 96.56 114 LEU A C 1
ATOM 883 O O . LEU A 1 114 ? -3.458 -15.917 7.002 1.00 96.56 114 LEU A O 1
ATOM 887 N N . ILE A 1 115 ? -4.373 -14.225 8.162 1.00 95.38 115 ILE A N 1
ATOM 888 C CA . ILE A 1 115 ? -4.327 -13.266 7.051 1.00 95.38 115 ILE A CA 1
ATOM 889 C C . ILE A 1 115 ? -2.882 -12.903 6.694 1.00 95.38 115 ILE A C 1
ATOM 891 O O . ILE A 1 115 ? -2.550 -12.848 5.506 1.00 95.38 115 ILE A O 1
ATOM 895 N N . ILE A 1 116 ? -2.001 -12.691 7.678 1.00 95.12 116 ILE A N 1
ATOM 896 C CA . ILE A 1 116 ? -0.574 -12.433 7.423 1.00 95.12 116 ILE A CA 1
ATOM 897 C C . ILE A 1 116 ? 0.066 -13.645 6.737 1.00 95.12 116 ILE A C 1
ATOM 899 O O . ILE A 1 116 ? 0.744 -13.478 5.719 1.00 95.12 116 ILE A O 1
ATOM 903 N N . MET A 1 117 ? -0.200 -14.860 7.230 1.00 95.44 117 MET A N 1
ATOM 904 C CA . MET A 1 117 ? 0.299 -16.094 6.619 1.00 95.44 117 MET A CA 1
ATOM 905 C C . MET A 1 117 ? -0.157 -16.214 5.160 1.00 95.44 117 MET A C 1
ATOM 907 O O . MET A 1 117 ? 0.671 -16.395 4.268 1.00 95.44 117 MET A O 1
ATOM 911 N N . GLY A 1 118 ? -1.454 -16.046 4.889 1.00 93.50 118 GLY A N 1
ATOM 912 C CA . GLY A 1 118 ? -1.993 -16.085 3.528 1.00 93.50 118 GLY A CA 1
ATOM 913 C C . GLY A 1 118 ? -1.393 -15.003 2.623 1.00 93.50 118 GLY A C 1
ATOM 914 O O . GLY A 1 118 ? -1.045 -15.268 1.473 1.00 93.50 118 GLY A O 1
ATOM 915 N N . THR A 1 119 ? -1.198 -13.793 3.150 1.00 92.25 119 THR A N 1
ATOM 916 C CA . THR A 1 119 ? -0.581 -12.667 2.431 1.00 92.25 119 THR A CA 1
ATOM 917 C C . THR A 1 119 ? 0.844 -12.972 1.980 1.00 92.25 119 THR A C 1
ATOM 919 O O . THR A 1 119 ? 1.191 -12.737 0.814 1.00 92.25 119 THR A O 1
ATOM 922 N N . TYR A 1 120 ? 1.641 -13.572 2.864 1.00 91.94 120 TYR A N 1
ATOM 923 C CA . TYR A 1 120 ? 2.992 -14.014 2.535 1.00 91.94 120 TYR A CA 1
ATOM 924 C C . TYR A 1 120 ? 3.002 -15.191 1.569 1.00 91.94 120 TYR A C 1
ATOM 926 O O . TYR A 1 120 ? 3.747 -15.152 0.592 1.00 91.94 120 TYR A O 1
ATOM 934 N N . LEU A 1 121 ? 2.167 -16.209 1.793 1.00 93.44 121 LEU A N 1
ATOM 935 C CA . LEU A 1 121 ? 2.125 -17.399 0.941 1.00 93.44 121 LEU A CA 1
ATOM 936 C C . LEU A 1 121 ? 1.746 -17.062 -0.503 1.00 93.44 121 LEU A C 1
ATOM 938 O O . LEU A 1 121 ? 2.367 -17.592 -1.423 1.00 93.44 121 LEU A O 1
ATOM 942 N N . ILE A 1 122 ? 0.794 -16.148 -0.719 1.00 91.69 122 ILE A N 1
ATOM 943 C CA . ILE A 1 122 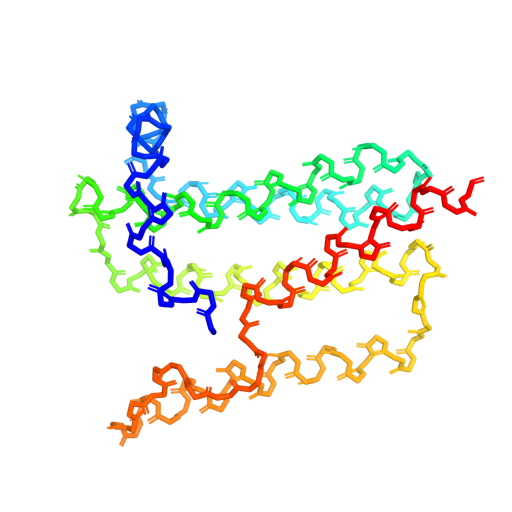? 0.428 -15.682 -2.066 1.00 91.69 122 ILE A CA 1
ATOM 944 C C . ILE A 1 122 ? 1.639 -15.032 -2.752 1.00 91.69 122 ILE A C 1
ATOM 946 O O . ILE A 1 122 ? 1.989 -15.403 -3.874 1.00 91.69 122 ILE A O 1
ATOM 950 N N . SER A 1 123 ? 2.310 -14.102 -2.067 1.00 90.62 123 SER A N 1
ATOM 951 C CA . SER A 1 123 ? 3.463 -13.374 -2.615 1.00 90.62 123 SER A CA 1
ATOM 952 C C . SER A 1 123 ? 4.657 -14.298 -2.875 1.00 90.62 123 SER A C 1
ATOM 954 O O . SER A 1 123 ? 5.287 -14.226 -3.930 1.00 90.62 123 SER A O 1
ATOM 956 N N . TYR A 1 124 ? 4.943 -15.206 -1.939 1.00 92.50 124 TYR A N 1
ATOM 957 C CA . TYR A 1 124 ? 6.033 -16.171 -2.039 1.00 92.50 124 TYR A CA 1
ATOM 958 C C . TYR A 1 124 ? 5.803 -17.176 -3.164 1.00 92.50 124 TYR A C 1
ATOM 960 O O . TYR A 1 124 ? 6.692 -17.384 -3.983 1.00 92.50 124 TYR A O 1
ATOM 968 N N . THR A 1 125 ? 4.609 -17.771 -3.237 1.00 92.50 125 THR A N 1
ATOM 969 C CA . THR A 1 125 ? 4.277 -18.755 -4.279 1.00 92.50 125 THR A CA 1
ATOM 970 C C . THR A 1 125 ? 4.429 -18.137 -5.661 1.00 92.50 125 THR A C 1
ATOM 972 O O . THR A 1 125 ? 4.980 -18.769 -6.560 1.00 92.50 125 THR A O 1
ATOM 975 N N . ARG A 1 126 ? 4.015 -16.873 -5.819 1.00 90.31 126 ARG A N 1
ATOM 976 C CA . ARG A 1 126 ? 4.173 -16.142 -7.075 1.00 90.31 126 ARG A CA 1
ATOM 977 C C . ARG A 1 126 ? 5.639 -15.915 -7.429 1.00 90.31 126 ARG A C 1
ATOM 979 O O . ARG A 1 126 ? 6.068 -16.331 -8.500 1.00 90.31 126 ARG A O 1
ATOM 986 N N . ALA A 1 127 ? 6.413 -15.341 -6.507 1.00 90.44 127 ALA A N 1
ATOM 987 C CA . ALA A 1 127 ? 7.840 -15.104 -6.711 1.00 90.44 127 ALA A CA 1
ATOM 988 C C . ALA A 1 127 ? 8.601 -16.411 -6.996 1.00 90.44 127 ALA A C 1
ATOM 990 O O . ALA A 1 127 ? 9.494 -16.453 -7.842 1.00 90.44 127 ALA A O 1
ATOM 991 N N . LYS A 1 128 ? 8.225 -17.508 -6.324 1.00 94.50 128 LYS A N 1
ATOM 992 C CA . LYS A 1 128 ? 8.826 -18.823 -6.537 1.00 94.50 128 LYS A CA 1
ATOM 993 C C . LYS A 1 128 ? 8.485 -19.384 -7.914 1.00 94.50 128 LYS A C 1
ATOM 995 O O . LYS A 1 128 ? 9.392 -19.859 -8.592 1.00 94.50 128 LYS A O 1
ATOM 1000 N N . ALA A 1 129 ? 7.230 -19.316 -8.341 1.00 93.19 129 ALA A N 1
ATOM 1001 C CA . ALA A 1 129 ? 6.822 -19.758 -9.670 1.00 93.19 129 ALA A CA 1
ATOM 1002 C C . ALA A 1 129 ? 7.528 -18.956 -10.779 1.00 93.19 129 ALA A C 1
ATOM 1004 O O . ALA A 1 129 ? 8.111 -19.555 -11.681 1.00 93.19 129 ALA A O 1
ATOM 1005 N N . GLU A 1 130 ? 7.594 -17.628 -10.652 1.00 91.69 130 GLU A N 1
ATOM 1006 C CA . GLU A 1 130 ? 8.311 -16.765 -11.601 1.00 91.69 130 GLU A CA 1
ATOM 1007 C C . GLU A 1 130 ? 9.812 -17.093 -11.646 1.00 91.69 130 GLU A C 1
ATOM 1009 O O . GLU A 1 130 ? 10.393 -17.167 -12.727 1.00 91.69 130 GLU A O 1
ATOM 1014 N N . SER A 1 131 ? 10.435 -17.407 -10.500 1.00 91.94 131 SER A N 1
ATOM 1015 C CA . SER A 1 131 ? 11.838 -17.860 -10.457 1.00 91.94 131 SER A CA 1
ATOM 1016 C C . SER A 1 131 ? 12.085 -19.200 -11.164 1.00 91.94 131 SER A C 1
ATOM 1018 O O . SER A 1 131 ? 13.218 -19.504 -11.526 1.00 91.94 131 SER A O 1
ATOM 1020 N N . LEU A 1 132 ? 11.034 -20.003 -11.354 1.00 95.44 132 LEU A N 1
ATOM 1021 C CA . LEU A 1 132 ? 11.062 -21.270 -12.087 1.00 95.44 132 LEU A CA 1
ATOM 1022 C C . LEU A 1 132 ? 10.643 -21.101 -13.559 1.00 95.44 132 LEU A C 1
ATOM 1024 O O . LEU A 1 132 ? 10.466 -22.096 -14.258 1.00 95.44 132 LEU A O 1
ATOM 1028 N N . GLY A 1 133 ? 10.463 -19.864 -14.036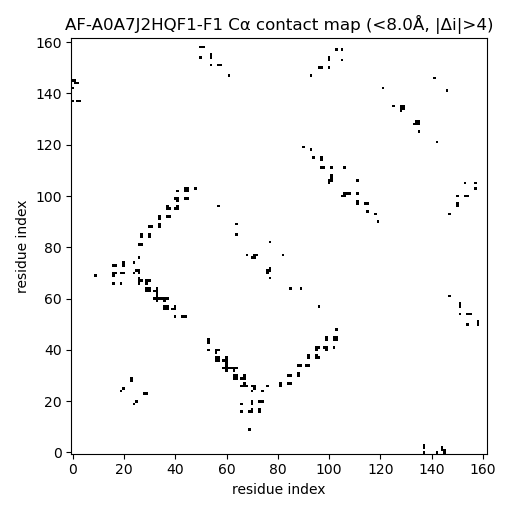 1.00 92.88 133 GLY A N 1
ATOM 1029 C CA . GLY A 1 133 ? 10.033 -19.569 -15.405 1.00 92.88 133 GLY A CA 1
ATOM 1030 C C . GLY A 1 133 ? 8.533 -19.760 -15.649 1.00 92.88 133 GLY A C 1
ATOM 1031 O O . GLY A 1 133 ? 8.092 -19.734 -16.796 1.00 92.88 133 GLY A O 1
ATOM 1032 N N . ILE A 1 134 ? 7.735 -19.944 -14.593 1.00 92.31 134 ILE A N 1
ATOM 1033 C CA . ILE A 1 134 ? 6.281 -20.092 -14.689 1.00 92.31 134 ILE A CA 1
ATOM 1034 C C . ILE A 1 134 ? 5.652 -18.701 -14.579 1.00 92.31 134 ILE A C 1
ATOM 1036 O O . ILE A 1 134 ? 5.733 -18.055 -13.534 1.00 92.31 134 ILE A O 1
ATOM 1040 N N . SER A 1 135 ? 5.010 -18.237 -15.655 1.00 85.88 135 SER A N 1
ATOM 1041 C CA . SER A 1 135 ? 4.268 -16.973 -15.624 1.00 85.88 135 SER A CA 1
ATOM 1042 C C . SER A 1 135 ? 3.053 -17.096 -14.713 1.00 85.88 135 SER A C 1
ATOM 1044 O O . SER A 1 135 ? 2.206 -17.969 -14.902 1.00 85.88 135 SER A O 1
ATOM 1046 N N . MET A 1 136 ? 2.958 -16.190 -13.744 1.00 81.44 136 MET A N 1
ATOM 1047 C CA . MET A 1 136 ? 1.843 -16.131 -12.802 1.00 81.44 136 MET A CA 1
ATOM 1048 C C . MET A 1 136 ? 0.879 -14.982 -13.087 1.00 81.44 136 MET A C 1
ATOM 1050 O O . MET A 1 136 ? -0.003 -14.710 -12.273 1.00 81.44 136 MET A O 1
ATOM 1054 N N . GLU A 1 137 ? 1.032 -14.280 -14.210 1.00 70.81 137 GLU A N 1
ATOM 1055 C CA . GLU A 1 137 ? 0.237 -13.092 -14.505 1.00 70.81 137 GLU A CA 1
ATOM 1056 C C . GLU A 1 137 ? -1.268 -13.409 -14.508 1.00 70.81 137 GLU A C 1
ATOM 1058 O O . GLU A 1 137 ? -1.746 -14.274 -15.237 1.00 70.81 137 GLU A O 1
ATOM 1063 N N . SER A 1 138 ? -2.040 -12.676 -13.698 1.00 66.06 138 SER A N 1
ATOM 1064 C CA . SER A 1 138 ? -3.487 -12.880 -13.520 1.00 66.06 138 SER A CA 1
ATOM 1065 C C . SER A 1 138 ? -3.909 -14.252 -12.964 1.00 66.06 138 SER A C 1
ATOM 1067 O O . SER A 1 138 ? -5.088 -14.592 -13.064 1.00 66.06 138 SER A O 1
ATOM 1069 N N . ILE A 1 139 ? -2.991 -15.038 -12.392 1.00 74.94 139 ILE A N 1
ATOM 1070 C CA . ILE A 1 139 ? -3.308 -16.312 -11.734 1.00 74.94 139 ILE A CA 1
ATOM 1071 C C . ILE A 1 139 ? -3.522 -16.062 -10.236 1.00 74.94 139 ILE A C 1
ATOM 1073 O O . ILE A 1 139 ? -2.661 -15.484 -9.567 1.00 74.94 139 ILE A O 1
ATOM 1077 N N . GLY A 1 140 ? -4.664 -16.517 -9.713 1.00 73.38 140 GLY A N 1
ATOM 1078 C CA . GLY A 1 140 ? -5.061 -16.385 -8.308 1.00 73.38 140 GLY A CA 1
ATOM 1079 C C . GLY A 1 140 ? -6.317 -15.531 -8.106 1.00 73.38 140 GLY A C 1
ATOM 1080 O O . GLY A 1 140 ? -6.651 -14.683 -8.929 1.00 73.38 140 GLY A O 1
ATOM 1081 N N . LEU A 1 141 ? -7.025 -15.774 -7.000 1.00 73.62 141 LEU A N 1
ATOM 1082 C CA . LEU A 1 141 ? -8.284 -15.089 -6.672 1.00 73.62 141 LEU A CA 1
ATOM 1083 C C . LEU A 1 141 ? -8.073 -13.692 -6.071 1.00 73.62 141 LEU A C 1
ATOM 1085 O O . LEU A 1 141 ? -8.936 -12.831 -6.201 1.00 73.62 141 LEU A O 1
ATOM 1089 N N . MET A 1 142 ? -6.938 -13.470 -5.406 1.00 81.56 142 MET A N 1
ATOM 1090 C CA . MET A 1 142 ? -6.687 -12.274 -4.606 1.00 81.56 142 MET A CA 1
ATOM 1091 C C . MET A 1 142 ? -5.233 -11.835 -4.786 1.00 81.56 142 MET A C 1
ATOM 1093 O O . MET A 1 142 ? -4.320 -12.431 -4.212 1.00 81.56 142 MET A O 1
ATOM 1097 N N . GLU A 1 143 ? -5.014 -10.821 -5.627 1.00 85.81 143 GLU A N 1
ATOM 1098 C CA . GLU A 1 143 ? -3.712 -10.164 -5.754 1.00 85.81 143 GLU A CA 1
ATOM 1099 C C . GLU A 1 143 ? -3.617 -9.019 -4.730 1.00 85.81 143 GLU A C 1
ATOM 1101 O O . GLU A 1 143 ? -4.515 -8.786 -3.911 1.00 85.81 143 GLU A O 1
ATOM 1106 N N . ARG A 1 144 ? -2.485 -8.313 -4.730 1.00 88.38 144 ARG A N 1
ATOM 1107 C CA . ARG A 1 144 ? -2.226 -7.247 -3.758 1.00 88.38 144 ARG A CA 1
ATOM 1108 C C . ARG A 1 144 ? -3.231 -6.098 -3.864 1.00 88.38 144 ARG A C 1
ATOM 1110 O O . ARG A 1 144 ? -3.737 -5.651 -2.844 1.00 88.38 144 ARG A O 1
ATOM 1117 N N . ALA A 1 145 ? -3.584 -5.677 -5.078 1.00 88.50 145 ALA A N 1
ATOM 1118 C CA . ALA A 1 145 ? -4.540 -4.589 -5.287 1.00 88.50 145 ALA A CA 1
ATOM 1119 C C . ALA A 1 145 ? -5.929 -4.911 -4.707 1.00 88.50 145 ALA A C 1
ATOM 1121 O O . ALA A 1 145 ? -6.556 -4.051 -4.091 1.00 88.50 145 ALA A O 1
ATOM 1122 N N . GLU A 1 146 ? -6.398 -6.152 -4.861 1.00 90.69 146 GLU A N 1
ATOM 1123 C CA . GLU A 1 146 ? -7.661 -6.608 -4.284 1.00 90.69 146 GLU A CA 1
ATOM 1124 C C . GLU A 1 146 ? -7.592 -6.623 -2.749 1.00 90.69 146 GLU A C 1
ATOM 1126 O O . GLU A 1 146 ? -8.521 -6.149 -2.098 1.00 90.69 146 GLU A O 1
ATOM 1131 N N . ARG A 1 147 ? -6.476 -7.081 -2.161 1.00 92.00 147 ARG A N 1
ATOM 1132 C CA . ARG A 1 147 ? -6.249 -7.037 -0.704 1.00 92.00 147 ARG A CA 1
ATOM 1133 C C . ARG A 1 147 ? -6.303 -5.606 -0.171 1.00 92.00 147 ARG A C 1
ATOM 1135 O O . ARG A 1 147 ? -7.021 -5.342 0.790 1.00 92.00 147 ARG A O 1
ATOM 1142 N N . THR A 1 148 ? -5.591 -4.687 -0.819 1.00 94.38 148 THR A N 1
ATOM 1143 C CA . THR A 1 148 ? -5.576 -3.264 -0.462 1.00 94.38 148 THR A CA 1
ATOM 1144 C C . THR A 1 148 ? -6.985 -2.665 -0.530 1.00 94.38 148 THR A C 1
ATOM 1146 O O . THR A 1 148 ? -7.425 -1.972 0.384 1.00 94.38 148 THR A O 1
ATOM 1149 N N . LEU A 1 149 ? -7.761 -2.991 -1.568 1.00 95.06 149 LEU A N 1
ATOM 1150 C CA . LEU A 1 149 ? -9.138 -2.511 -1.686 1.00 95.06 149 LEU A CA 1
ATOM 1151 C C . LEU A 1 149 ? -10.056 -3.065 -0.583 1.00 95.06 149 LEU A C 1
ATOM 1153 O O . LEU A 1 149 ? -10.860 -2.319 -0.029 1.00 95.06 149 LEU A O 1
ATOM 1157 N N . VAL A 1 150 ? -9.933 -4.350 -0.236 1.00 95.81 150 VAL A N 1
ATOM 1158 C CA . VAL A 1 150 ? -10.718 -4.959 0.851 1.00 95.81 150 VAL A CA 1
ATOM 1159 C C . VAL A 1 150 ? -10.422 -4.273 2.184 1.00 95.81 150 VAL A C 1
ATOM 1161 O O . VAL A 1 150 ? -11.354 -3.886 2.885 1.00 95.81 150 VAL A O 1
ATOM 1164 N N . ILE A 1 151 ? -9.146 -4.054 2.514 1.00 96.56 151 ILE A N 1
ATOM 1165 C CA . ILE A 1 151 ? -8.751 -3.379 3.760 1.00 96.56 151 ILE A CA 1
ATOM 1166 C C . ILE A 1 151 ? -9.281 -1.938 3.790 1.00 96.56 151 ILE A C 1
ATOM 1168 O O . ILE A 1 151 ? -9.830 -1.516 4.808 1.00 96.56 151 ILE A O 1
ATOM 1172 N N . LEU A 1 152 ? -9.194 -1.206 2.672 1.00 97.69 152 LEU A N 1
ATOM 1173 C CA . LEU A 1 152 ? -9.773 0.135 2.546 1.00 97.69 152 LEU A CA 1
ATOM 1174 C C . LEU A 1 152 ? -11.271 0.137 2.885 1.00 97.69 152 LEU A C 1
ATOM 1176 O O . LEU A 1 152 ? -11.727 0.958 3.680 1.00 97.69 152 LEU A O 1
ATOM 1180 N N . ILE A 1 153 ? -12.030 -0.797 2.306 1.00 97.88 153 ILE A N 1
ATOM 1181 C CA . ILE A 1 153 ? -13.471 -0.928 2.551 1.00 97.88 153 ILE A CA 1
ATOM 1182 C C . ILE A 1 153 ? -13.740 -1.248 4.024 1.00 97.88 153 ILE A C 1
ATOM 1184 O O . ILE A 1 153 ? -14.626 -0.642 4.619 1.00 97.88 153 ILE A O 1
ATOM 1188 N N . MET A 1 154 ? -12.965 -2.144 4.641 1.00 97.06 154 MET A N 1
ATOM 1189 C CA . MET A 1 154 ? -13.117 -2.480 6.061 1.00 97.06 154 MET A CA 1
ATOM 1190 C C . MET A 1 154 ? -12.885 -1.267 6.973 1.00 97.06 154 MET A C 1
ATOM 1192 O O . MET A 1 154 ? -13.657 -1.058 7.908 1.00 97.06 154 MET A O 1
ATOM 1196 N N . ILE A 1 155 ? -11.878 -0.435 6.682 1.00 97.00 155 ILE A N 1
ATOM 1197 C CA . ILE A 1 155 ? -11.619 0.810 7.425 1.00 97.00 155 ILE A CA 1
ATOM 1198 C C . ILE A 1 155 ? -12.793 1.788 7.269 1.00 97.00 155 ILE A C 1
ATOM 1200 O O . ILE A 1 155 ? -13.254 2.350 8.261 1.00 97.00 155 ILE A O 1
ATOM 1204 N N . ILE A 1 156 ? -13.313 1.966 6.048 1.00 97.38 156 ILE A N 1
ATOM 1205 C CA . ILE A 1 156 ? -14.460 2.851 5.782 1.00 97.38 156 ILE A CA 1
ATOM 1206 C C . ILE A 1 156 ? -15.718 2.356 6.501 1.00 97.38 156 ILE A C 1
ATOM 1208 O O . ILE A 1 156 ? -16.408 3.143 7.143 1.00 97.38 156 ILE A O 1
ATOM 1212 N N . LEU A 1 157 ? -16.017 1.058 6.432 1.00 96.81 157 LEU A N 1
ATOM 1213 C CA . LEU A 1 157 ? -17.166 0.481 7.128 1.00 96.81 157 LEU A CA 1
ATOM 1214 C C . LEU A 1 157 ? -17.048 0.678 8.638 1.00 96.81 157 LEU A C 1
ATOM 1216 O O . LEU A 1 157 ? -18.011 1.087 9.278 1.00 96.81 157 LEU A O 1
ATOM 1220 N N . LYS A 1 158 ? -15.858 0.455 9.203 1.00 94.88 158 LYS A N 1
ATOM 1221 C CA . LYS A 1 158 ? -15.605 0.690 10.624 1.00 94.88 158 LYS A CA 1
ATOM 1222 C C . LYS A 1 158 ? -15.803 2.154 11.007 1.00 94.88 158 LYS A C 1
ATOM 1224 O O . LYS A 1 158 ? -16.400 2.407 12.039 1.00 94.88 158 LYS A O 1
ATOM 1229 N N . MET A 1 159 ? -15.379 3.094 10.164 1.00 94.31 159 MET A N 1
ATOM 1230 C CA . MET A 1 159 ? -15.614 4.527 10.367 1.00 94.31 159 MET A CA 1
ATOM 1231 C C . MET A 1 159 ? -17.104 4.899 10.396 1.00 94.31 159 MET A C 1
ATOM 1233 O O . MET A 1 159 ? -17.469 5.816 11.116 1.00 94.31 159 MET A O 1
ATOM 1237 N N . ILE A 1 160 ? -17.944 4.233 9.598 1.00 94.44 160 ILE A N 1
ATOM 1238 C CA . ILE A 1 160 ? -19.385 4.534 9.493 1.00 94.44 160 ILE A CA 1
ATOM 1239 C C . ILE A 1 160 ? -20.196 3.861 10.613 1.00 94.44 160 ILE A C 1
ATOM 1241 O O . ILE A 1 160 ? -21.239 4.373 11.009 1.00 94.44 160 ILE A O 1
ATOM 1245 N N . LEU A 1 161 ? -19.753 2.693 11.089 1.00 90.06 161 LEU A N 1
ATOM 1246 C CA . LEU A 1 161 ? -20.463 1.869 12.078 1.00 90.06 161 LEU A CA 1
ATOM 1247 C C . LEU A 1 161 ? -20.131 2.212 13.543 1.00 90.06 161 LEU A C 1
ATOM 1249 O O . LEU A 1 161 ? -20.639 1.544 14.445 1.00 90.06 161 LEU A O 1
ATOM 1253 N N . ILE A 1 162 ? -19.254 3.189 13.777 1.00 70.06 162 ILE A N 1
ATOM 1254 C CA . ILE A 1 162 ? -18.872 3.710 15.101 1.00 70.06 162 ILE A CA 1
ATOM 1255 C C . ILE A 1 162 ? -19.487 5.089 15.276 1.00 70.06 162 ILE A C 1
ATOM 1257 O O . ILE A 1 162 ? -19.962 5.357 16.400 1.00 70.06 162 ILE A O 1
#